Protein AF-U6MZZ9-F1 (afdb_monomer)

Structure (mmCIF, N/CA/C/O backbone):
data_AF-U6MZZ9-F1
#
_entry.id   AF-U6MZZ9-F1
#
loop_
_atom_site.group_PDB
_atom_site.id
_atom_site.type_symbol
_atom_site.label_atom_id
_atom_site.label_alt_id
_atom_site.label_comp_id
_atom_site.label_asym_id
_atom_site.label_entity_id
_atom_site.label_seq_id
_atom_site.pdbx_PDB_ins_code
_atom_site.Cartn_x
_atom_site.Cartn_y
_atom_site.Cartn_z
_atom_site.occupancy
_atom_site.B_iso_or_equiv
_atom_site.auth_seq_id
_atom_site.auth_comp_id
_atom_site.auth_asym_id
_atom_site.au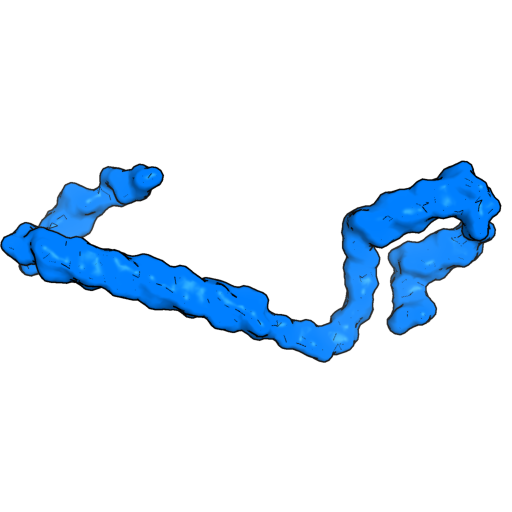th_atom_id
_atom_site.pdbx_PDB_model_num
ATOM 1 N N . MET A 1 1 ? -11.486 13.125 7.742 1.00 34.97 1 MET A N 1
ATOM 2 C CA . MET A 1 1 ? -12.034 12.920 9.102 1.00 34.97 1 MET A CA 1
ATOM 3 C C . MET A 1 1 ? -13.366 12.190 8.954 1.00 34.97 1 MET A C 1
ATOM 5 O O . MET A 1 1 ? -14.303 12.771 8.425 1.00 34.97 1 MET A O 1
ATOM 9 N N . ILE A 1 2 ? -13.420 10.893 9.272 1.00 44.09 2 ILE A N 1
ATOM 10 C CA . ILE A 1 2 ? -14.601 10.040 9.046 1.00 44.09 2 ILE A CA 1
ATOM 11 C C . ILE A 1 2 ? -15.591 10.302 10.192 1.00 44.09 2 ILE A C 1
ATOM 13 O O . ILE A 1 2 ? -15.485 9.715 11.261 1.00 44.09 2 ILE A O 1
ATOM 17 N N . PHE A 1 3 ? -16.501 11.259 9.993 1.00 50.88 3 PHE A N 1
ATOM 18 C CA . PHE A 1 3 ? -17.574 11.618 10.938 1.00 50.88 3 PHE A CA 1
ATOM 19 C C . PHE A 1 3 ? -18.902 10.908 10.639 1.00 50.88 3 PHE A C 1
ATOM 21 O O . PHE A 1 3 ? -19.943 11.218 11.219 1.00 50.88 3 PHE A O 1
ATOM 28 N N . THR A 1 4 ? -18.898 9.946 9.724 1.00 54.69 4 THR A N 1
ATOM 29 C CA . THR A 1 4 ? -20.089 9.202 9.343 1.00 54.69 4 THR A CA 1
ATOM 30 C C . THR A 1 4 ? -20.263 8.012 10.286 1.00 54.69 4 THR A C 1
ATOM 32 O O . THR A 1 4 ? -19.449 7.099 10.313 1.00 54.69 4 THR A O 1
ATOM 35 N N . SER A 1 5 ? -21.358 8.022 11.056 1.00 59.91 5 SER A N 1
ATOM 36 C CA . SER A 1 5 ? -21.939 6.857 11.753 1.00 59.91 5 SER A CA 1
ATOM 37 C C . SER A 1 5 ? -21.665 6.646 13.254 1.00 59.91 5 SER A C 1
ATOM 39 O O . SER A 1 5 ? -22.054 5.607 13.785 1.00 59.91 5 SER A O 1
ATOM 41 N N . GLN A 1 6 ? -21.142 7.612 14.018 1.00 62.16 6 GLN A N 1
ATOM 42 C CA . GLN A 1 6 ? -21.147 7.452 15.490 1.00 62.16 6 GLN A CA 1
ATOM 43 C C . GLN A 1 6 ? -22.579 7.298 16.033 1.00 62.16 6 GLN A C 1
ATOM 45 O O . GLN A 1 6 ? -22.853 6.421 16.842 1.00 62.16 6 GLN A O 1
ATOM 50 N N . ARG A 1 7 ? -23.534 8.081 15.514 1.00 65.69 7 ARG A N 1
ATOM 51 C CA . ARG A 1 7 ? -24.933 8.069 15.980 1.00 65.69 7 ARG A CA 1
ATOM 52 C C . ARG A 1 7 ? -25.659 6.733 15.747 1.00 65.69 7 ARG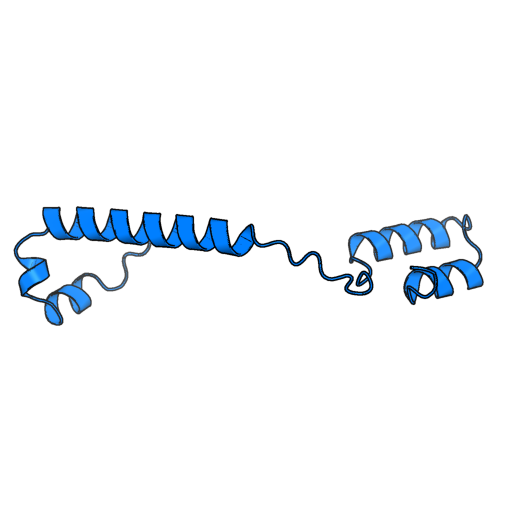 A C 1
ATOM 54 O O . ARG A 1 7 ? -26.487 6.354 16.567 1.00 65.69 7 ARG A O 1
ATOM 61 N N . VAL A 1 8 ? -25.350 6.023 14.659 1.00 68.44 8 VAL A N 1
ATOM 62 C CA . VAL A 1 8 ? -25.924 4.696 14.358 1.00 68.44 8 VAL A CA 1
ATOM 63 C C . VAL A 1 8 ? -25.239 3.619 15.196 1.00 68.44 8 VAL A C 1
ATOM 65 O O . VAL A 1 8 ? -25.910 2.753 15.751 1.00 68.44 8 VAL A O 1
ATOM 68 N N . LEU A 1 9 ? -23.920 3.723 15.373 1.00 69.12 9 LEU A N 1
ATOM 69 C CA . LEU A 1 9 ? -23.153 2.801 16.206 1.00 69.12 9 LEU A CA 1
ATOM 70 C C . LEU A 1 9 ? -23.607 2.848 17.675 1.00 69.12 9 LEU A C 1
ATOM 72 O O . LEU A 1 9 ? -23.769 1.805 18.302 1.00 69.12 9 LEU A O 1
ATOM 76 N N . TRP A 1 10 ? -23.896 4.043 18.200 1.00 66.81 10 TRP A N 1
ATOM 77 C CA . TRP A 1 10 ? -24.433 4.220 19.553 1.00 66.81 10 TRP A CA 1
ATOM 78 C C . TRP A 1 10 ? -25.846 3.643 19.728 1.00 66.81 10 TRP A C 1
ATOM 80 O O . TRP A 1 10 ? -26.185 3.220 20.830 1.00 66.81 10 TRP A O 1
ATOM 90 N N . LYS A 1 11 ? -26.660 3.590 18.660 1.00 69.94 11 LYS A N 1
ATOM 91 C CA . LYS A 1 11 ? -27.976 2.926 18.685 1.00 69.94 11 LYS A CA 1
ATOM 92 C C . LYS A 1 11 ? -27.861 1.400 18.682 1.00 69.94 11 LYS A C 1
ATOM 94 O O . LYS A 1 11 ? -28.654 0.745 19.345 1.00 69.94 11 LYS A O 1
ATOM 99 N N . LEU A 1 12 ? -26.889 0.848 17.956 1.00 73.00 12 LEU A N 1
ATOM 100 C CA . LEU A 1 12 ? -26.645 -0.599 17.896 1.00 73.00 12 LEU A CA 1
ATOM 101 C C . LEU A 1 12 ? -25.953 -1.125 19.162 1.00 73.00 12 LEU A C 1
ATOM 103 O O . LEU A 1 12 ? -26.230 -2.238 19.599 1.00 73.00 12 LEU A O 1
ATOM 107 N N . PHE A 1 13 ? -25.090 -0.315 19.781 1.00 71.25 13 PHE A N 1
ATOM 108 C CA . PHE A 1 13 ? -24.319 -0.695 20.965 1.00 71.25 13 PHE A CA 1
ATOM 109 C C . PHE A 1 13 ? -24.472 0.336 22.098 1.00 71.25 13 PHE A C 1
ATOM 111 O O . PHE A 1 13 ? -23.529 1.072 22.409 1.00 71.25 13 PHE A O 1
ATOM 118 N N . PRO A 1 14 ? -25.636 0.383 22.774 1.00 67.19 14 PRO A N 1
ATOM 119 C CA . PRO A 1 14 ? -25.924 1.386 23.804 1.00 67.19 14 PRO A CA 1
ATOM 120 C C . PRO A 1 14 ? -24.999 1.284 25.028 1.00 67.19 14 PRO A C 1
ATOM 122 O O . PRO A 1 14 ? -24.691 2.294 25.655 1.00 67.19 14 PRO A O 1
ATOM 125 N N . ARG A 1 15 ? -24.479 0.086 25.335 1.00 66.88 15 ARG A N 1
ATOM 126 C CA . ARG A 1 15 ? -23.505 -0.126 26.425 1.00 66.88 15 ARG A CA 1
ATOM 127 C C . ARG A 1 15 ? -22.150 0.532 26.159 1.00 66.88 15 ARG A C 1
ATOM 129 O O . ARG A 1 15 ? -21.476 0.935 27.097 1.00 66.88 15 ARG A O 1
ATOM 136 N N . LEU A 1 16 ? -21.755 0.672 24.891 1.00 63.78 16 LEU A N 1
ATOM 137 C CA . LEU A 1 16 ? -20.532 1.392 24.533 1.00 63.78 16 LEU A CA 1
ATOM 138 C C . LEU A 1 16 ? -20.727 2.912 24.674 1.00 63.78 16 LEU A C 1
ATOM 140 O O . LEU A 1 16 ? -19.769 3.620 24.974 1.00 63.78 16 LEU A O 1
ATOM 144 N N . ALA A 1 17 ? -21.958 3.406 24.486 1.00 62.84 17 ALA A N 1
ATOM 145 C CA . ALA A 1 17 ? -22.310 4.831 24.538 1.00 62.84 17 ALA A CA 1
ATOM 146 C C . ALA A 1 17 ? -22.264 5.444 25.934 1.00 62.84 17 ALA A C 1
ATOM 148 O O . ALA A 1 17 ? -22.077 6.657 26.058 1.00 62.84 17 ALA A O 1
ATOM 149 N N . GLN A 1 18 ? -22.417 4.615 26.967 1.00 70.75 18 GLN A N 1
ATOM 150 C CA . GLN A 1 18 ? -22.339 5.061 28.355 1.00 70.75 18 GLN A CA 1
ATOM 151 C C . GLN A 1 18 ? -20.942 5.579 28.708 1.00 70.75 18 GLN A C 1
ATOM 153 O O . GLN A 1 18 ? -20.835 6.520 29.487 1.00 70.75 18 GLN A O 1
ATOM 158 N N . ASP A 1 19 ? -19.890 5.037 28.083 1.00 75.12 19 ASP A N 1
ATOM 159 C CA . ASP A 1 19 ? -18.508 5.300 28.480 1.00 75.12 19 ASP A CA 1
ATOM 160 C C . ASP A 1 19 ? -17.652 5.784 27.296 1.00 75.12 19 ASP A C 1
ATOM 162 O O . ASP A 1 19 ? -16.794 5.087 26.738 1.00 75.12 19 ASP A O 1
ATOM 166 N N . LYS A 1 20 ? -17.916 7.032 26.888 1.00 70.62 20 LYS A N 1
ATOM 167 C CA . LYS A 1 20 ? -17.336 7.670 25.690 1.00 70.62 20 LYS A CA 1
ATOM 168 C C . LYS A 1 20 ? -15.802 7.659 25.682 1.00 70.62 20 LYS A C 1
ATOM 170 O O . LYS A 1 20 ? -15.196 7.479 24.627 1.00 70.62 20 LYS A O 1
ATOM 175 N N . VAL A 1 21 ? -15.170 7.810 26.851 1.00 75.44 21 VAL A N 1
ATOM 176 C CA . VAL A 1 21 ? -13.702 7.823 26.998 1.00 75.44 21 VAL A CA 1
ATOM 177 C C . VAL A 1 21 ? -13.110 6.443 26.718 1.00 75.44 21 VAL A C 1
ATOM 179 O O . VAL A 1 21 ? -12.102 6.322 26.018 1.00 75.44 21 VAL A O 1
ATOM 182 N N . ARG A 1 22 ? -13.756 5.384 27.216 1.00 76.00 22 ARG A N 1
ATOM 183 C CA . ARG A 1 22 ? -13.319 4.003 26.995 1.00 76.00 22 ARG A CA 1
ATOM 184 C C . ARG A 1 22 ? -13.484 3.600 25.531 1.00 76.00 22 ARG A C 1
ATOM 186 O O . ARG A 1 22 ? -12.584 2.977 24.970 1.00 76.00 22 ARG A O 1
ATOM 193 N N . TRP A 1 23 ? -14.579 4.019 24.895 1.00 78.81 23 TRP A N 1
ATOM 194 C CA . TRP A 1 23 ? -14.806 3.783 23.468 1.00 78.81 23 TRP A CA 1
ATOM 195 C C . TRP A 1 23 ? -13.778 4.501 22.585 1.00 78.81 23 TRP A C 1
ATOM 197 O O . TRP A 1 23 ? -13.234 3.891 21.669 1.00 78.81 23 TRP A O 1
ATOM 207 N N . MET A 1 24 ? -13.438 5.757 22.894 1.00 79.44 24 MET A N 1
ATOM 208 C CA . MET A 1 24 ? -12.424 6.497 22.137 1.00 79.44 24 MET A CA 1
ATOM 209 C C . MET A 1 24 ? -11.041 5.837 22.229 1.00 79.44 24 MET A C 1
ATOM 211 O O . MET A 1 24 ? -10.354 5.717 21.217 1.00 79.44 24 MET A O 1
ATOM 215 N N . ARG A 1 25 ? -10.655 5.329 23.410 1.00 82.50 25 ARG A N 1
ATOM 216 C CA . ARG A 1 25 ? -9.406 4.562 23.572 1.00 82.50 25 ARG A CA 1
ATOM 217 C C . ARG A 1 25 ? -9.410 3.274 22.748 1.00 82.50 25 ARG A C 1
ATOM 219 O O . ARG A 1 25 ? -8.429 2.994 22.065 1.00 82.50 25 ARG A O 1
ATOM 226 N N . LEU A 1 26 ? -10.510 2.520 22.779 1.00 82.75 26 LEU A N 1
ATOM 227 C CA . LEU A 1 26 ? -10.668 1.294 21.990 1.00 82.75 26 LEU A CA 1
ATOM 228 C C . LEU A 1 26 ? -10.621 1.571 20.485 1.00 82.75 26 LEU A C 1
ATOM 230 O O . LEU A 1 26 ? -9.964 0.836 19.754 1.00 82.75 26 LEU A O 1
ATOM 234 N N . TYR A 1 27 ? -11.264 2.647 20.031 1.00 82.69 27 TYR A N 1
ATOM 235 C CA . TYR A 1 27 ? -11.241 3.058 18.631 1.00 82.69 27 TYR A CA 1
ATOM 236 C C . TYR A 1 27 ? -9.821 3.409 18.172 1.00 82.69 27 TYR A C 1
ATOM 238 O O . TYR A 1 27 ? -9.363 2.878 17.162 1.00 82.69 27 TYR A O 1
ATOM 246 N N . CYS A 1 28 ? -9.091 4.223 18.945 1.00 82.69 28 CYS A N 1
ATOM 247 C CA . CYS A 1 28 ? -7.699 4.554 18.638 1.00 82.69 28 CYS A CA 1
ATOM 248 C C . CYS A 1 28 ? -6.820 3.296 18.562 1.00 82.69 28 CYS A C 1
ATOM 250 O O . CYS A 1 28 ? -6.073 3.126 17.597 1.00 82.69 28 CYS A O 1
ATOM 252 N N . MET A 1 29 ? -6.952 2.384 19.530 1.00 86.19 29 MET A N 1
ATOM 253 C CA . MET A 1 29 ? -6.203 1.122 19.545 1.00 86.19 29 MET A CA 1
ATOM 254 C C . MET A 1 29 ? -6.543 0.234 18.343 1.00 86.19 29 MET A C 1
ATOM 256 O O . MET A 1 29 ? -5.639 -0.307 17.713 1.00 86.19 29 MET A O 1
ATOM 260 N N . ALA A 1 30 ? -7.820 0.135 17.970 1.00 86.94 30 ALA A N 1
ATOM 261 C CA . ALA A 1 30 ? -8.249 -0.633 16.805 1.00 86.94 30 ALA A CA 1
ATOM 262 C C . ALA A 1 30 ? -7.697 -0.049 15.496 1.00 86.94 30 ALA A C 1
ATOM 264 O O . ALA A 1 30 ? -7.184 -0.792 14.661 1.00 86.94 30 ALA A O 1
ATOM 265 N N . THR A 1 31 ? -7.738 1.278 15.326 1.00 86.19 31 THR A N 1
ATOM 266 C CA . THR A 1 31 ? -7.165 1.929 14.136 1.00 86.19 31 THR A CA 1
ATOM 267 C C . THR A 1 31 ? -5.652 1.760 14.051 1.00 86.19 31 THR A C 1
ATOM 269 O O . THR A 1 31 ? -5.126 1.525 12.966 1.00 86.19 31 THR A O 1
ATOM 272 N N . PHE A 1 32 ? -4.954 1.817 15.188 1.00 88.62 32 PHE A N 1
ATOM 273 C CA . PHE A 1 32 ? -3.515 1.589 15.237 1.00 88.62 32 PHE A CA 1
ATOM 274 C C . PHE A 1 32 ? -3.167 0.130 14.924 1.00 88.62 32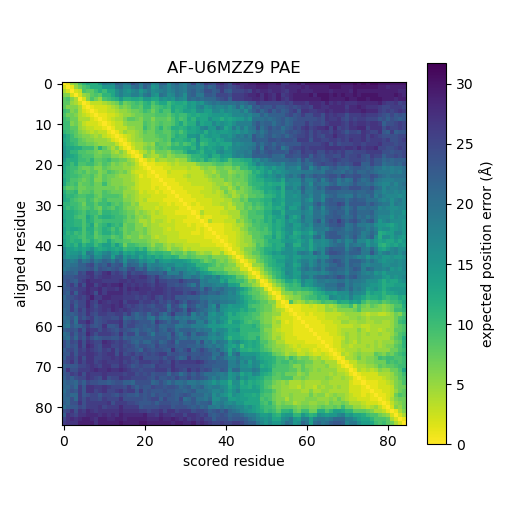 PHE A C 1
ATOM 276 O O . PHE A 1 32 ? -2.275 -0.126 14.121 1.00 88.62 32 PHE A O 1
ATOM 283 N N . GLY A 1 33 ? -3.919 -0.823 15.484 1.00 90.25 33 GLY A N 1
ATOM 284 C CA . GLY A 1 33 ? -3.762 -2.248 15.196 1.00 90.25 33 GLY A CA 1
A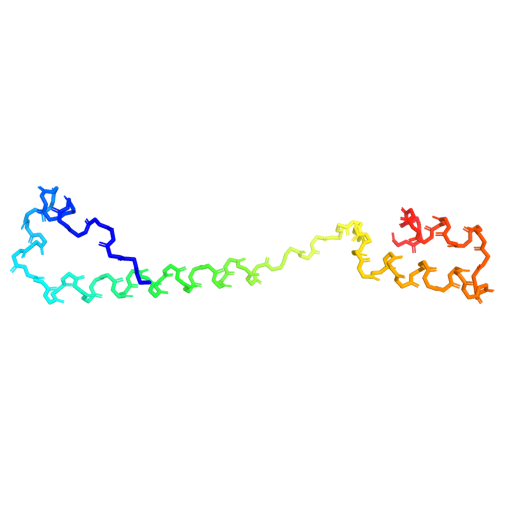TOM 285 C C . GLY A 1 33 ? -4.002 -2.582 13.723 1.00 90.25 33 GLY A C 1
ATOM 286 O O . GLY A 1 33 ? -3.200 -3.289 13.121 1.00 90.25 33 GLY A O 1
ATOM 287 N N . LEU A 1 34 ? -5.051 -2.017 13.114 1.00 88.56 34 LEU A N 1
ATOM 288 C CA . LEU A 1 34 ? -5.312 -2.162 11.678 1.00 88.56 34 LEU A CA 1
ATOM 289 C C . LEU A 1 34 ? -4.200 -1.542 10.825 1.00 88.56 34 LEU A C 1
ATOM 291 O O . LEU A 1 34 ? -3.785 -2.147 9.840 1.00 88.56 34 LEU A O 1
ATOM 295 N N . GLY A 1 35 ? -3.688 -0.372 11.215 1.00 88.19 35 GLY A N 1
ATOM 296 C CA . GLY A 1 35 ? -2.547 0.255 10.549 1.00 88.19 35 GLY A CA 1
ATOM 297 C C . GLY A 1 35 ? -1.289 -0.614 10.613 1.00 88.19 35 GLY A C 1
ATOM 298 O O . GLY A 1 35 ? -0.658 -0.859 9.588 1.00 88.19 35 GLY A O 1
ATOM 299 N N . ALA A 1 36 ? -0.963 -1.147 11.792 1.00 88.25 36 ALA A N 1
ATOM 300 C CA . ALA A 1 36 ? 0.175 -2.043 11.979 1.00 88.25 36 ALA A CA 1
ATOM 301 C C . ALA A 1 36 ? 0.028 -3.340 11.168 1.00 88.25 36 ALA A C 1
ATOM 303 O O . ALA A 1 36 ? 0.975 -3.743 10.496 1.00 88.25 36 ALA A O 1
ATOM 304 N N . A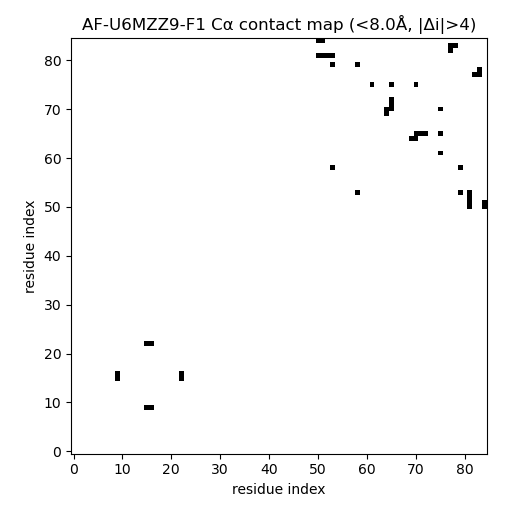LA A 1 37 ? -1.161 -3.950 11.166 1.00 86.38 37 ALA A N 1
ATOM 305 C CA . ALA A 1 37 ? -1.450 -5.146 10.377 1.00 86.38 37 ALA A CA 1
ATOM 306 C C . ALA A 1 37 ? -1.349 -4.894 8.862 1.00 86.38 37 ALA A C 1
ATOM 308 O O . ALA A 1 37 ? -0.847 -5.735 8.121 1.00 86.38 37 ALA A O 1
ATOM 309 N N . ALA A 1 38 ? -1.784 -3.723 8.389 1.00 85.38 38 ALA A N 1
ATOM 310 C CA . ALA A 1 38 ? -1.637 -3.349 6.985 1.00 85.38 38 ALA A CA 1
ATOM 311 C C . ALA A 1 38 ? -0.159 -3.183 6.599 1.00 85.38 38 ALA A C 1
ATOM 313 O O . ALA A 1 38 ? 0.256 -3.640 5.535 1.00 85.38 38 ALA A O 1
ATOM 314 N N . CYS A 1 39 ? 0.647 -2.579 7.477 1.00 83.88 39 CYS A N 1
ATOM 315 C CA . CYS A 1 39 ? 2.087 -2.437 7.270 1.00 83.88 39 CYS A CA 1
ATOM 316 C C . CYS A 1 39 ? 2.812 -3.790 7.253 1.00 83.88 39 CYS A C 1
ATOM 318 O O . CYS A 1 39 ? 3.671 -4.001 6.399 1.00 83.88 39 CYS A O 1
ATOM 320 N N . THR A 1 40 ? 2.476 -4.717 8.156 1.00 84.56 40 THR A N 1
ATOM 321 C CA . THR A 1 40 ? 3.101 -6.050 8.172 1.00 84.56 40 THR A CA 1
ATOM 322 C C . THR A 1 40 ? 2.703 -6.876 6.956 1.00 84.56 40 THR A C 1
ATOM 324 O O . THR A 1 40 ? 3.556 -7.549 6.383 1.00 84.56 40 THR A O 1
ATOM 327 N N . TRP A 1 41 ? 1.448 -6.781 6.515 1.00 80.19 41 TRP A N 1
ATOM 328 C CA . TRP A 1 41 ? 0.987 -7.449 5.301 1.00 80.19 41 TRP A CA 1
ATOM 329 C C . TRP A 1 41 ? 1.644 -6.873 4.040 1.00 80.19 41 TRP A C 1
ATOM 331 O O . TRP A 1 41 ? 2.120 -7.625 3.198 1.00 80.19 41 TRP A O 1
ATOM 341 N N . ALA A 1 42 ? 1.772 -5.547 3.937 1.00 77.94 42 ALA A N 1
ATOM 342 C CA . ALA A 1 42 ? 2.491 -4.905 2.833 1.00 77.94 42 ALA A CA 1
ATOM 343 C 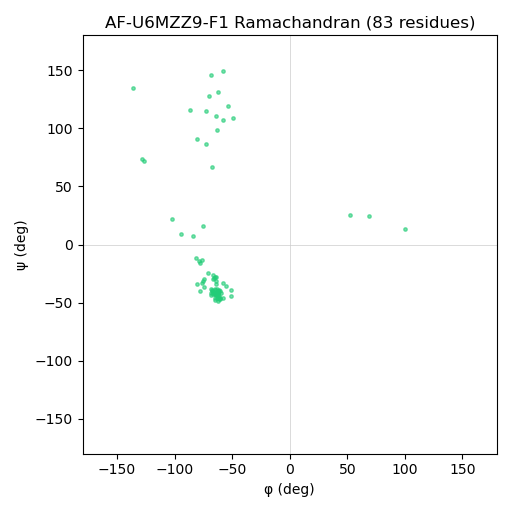C . ALA A 1 42 ? 3.998 -5.231 2.826 1.00 77.94 42 ALA A C 1
ATOM 345 O O . ALA A 1 42 ? 4.630 -5.231 1.770 1.00 77.94 42 ALA A O 1
ATOM 346 N N . GLY A 1 43 ? 4.575 -5.502 4.000 1.00 72.94 43 GLY A N 1
ATOM 347 C CA . GLY A 1 43 ? 5.966 -5.917 4.161 1.00 72.94 43 GLY A CA 1
ATOM 348 C C . GLY A 1 43 ? 6.241 -7.377 3.787 1.00 72.94 43 GLY A C 1
ATOM 349 O O . GLY A 1 43 ? 7.407 -7.733 3.619 1.00 72.94 43 GLY A O 1
ATOM 350 N N . GLN A 1 44 ? 5.213 -8.220 3.622 1.00 75.62 44 GLN A N 1
ATOM 351 C CA . GLN A 1 44 ? 5.382 -9.574 3.092 1.00 75.62 44 GLN A CA 1
ATOM 352 C C . GLN A 1 44 ? 5.675 -9.496 1.591 1.00 75.62 44 GLN A C 1
ATOM 354 O O . GLN A 1 44 ? 4.786 -9.546 0.744 1.00 75.62 44 GLN A O 1
ATOM 359 N N . GLN A 1 45 ? 6.953 -9.332 1.257 1.00 63.31 45 GLN A N 1
ATOM 360 C CA . GLN A 1 45 ? 7.411 -9.415 -0.120 1.00 63.31 45 GLN A CA 1
ATOM 361 C C . GLN A 1 45 ? 7.390 -10.878 -0.566 1.00 63.31 45 GLN A C 1
ATOM 363 O O . GLN A 1 45 ? 8.141 -11.713 -0.065 1.00 63.31 45 GLN A O 1
ATOM 368 N N . ASP A 1 46 ? 6.526 -11.184 -1.531 1.00 63.81 46 ASP A N 1
ATOM 369 C CA .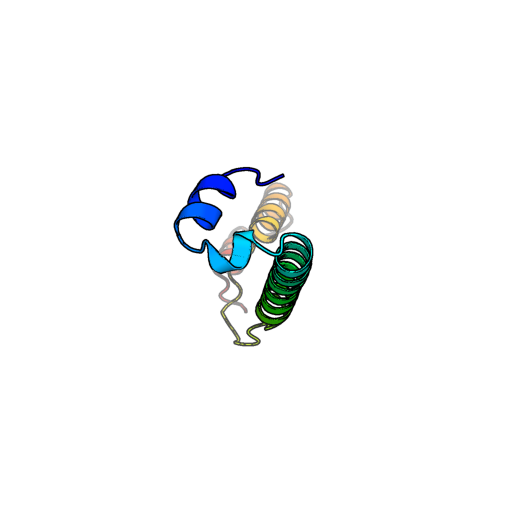 ASP A 1 46 ? 6.581 -12.434 -2.282 1.00 63.81 46 ASP A CA 1
ATOM 370 C C . ASP A 1 46 ? 7.909 -12.491 -3.060 1.00 63.81 46 ASP A C 1
ATOM 372 O O . ASP A 1 46 ? 8.011 -11.951 -4.162 1.00 63.81 46 ASP A O 1
ATOM 376 N N . TYR A 1 47 ? 8.914 -13.192 -2.528 1.00 61.69 47 TYR A N 1
ATOM 377 C CA . TYR A 1 47 ? 10.175 -13.507 -3.227 1.00 61.69 47 TYR A CA 1
ATOM 378 C C . TYR A 1 47 ? 10.023 -14.620 -4.279 1.00 61.69 47 TYR A C 1
ATOM 380 O O . TYR A 1 47 ? 11.002 -15.213 -4.725 1.00 61.69 47 TYR A O 1
ATOM 388 N N . SER A 1 48 ? 8.790 -14.934 -4.678 1.00 65.88 48 SER A N 1
ATOM 389 C CA . SER A 1 48 ? 8.536 -15.837 -5.795 1.00 65.88 48 SER A CA 1
ATOM 390 C C . SER A 1 48 ? 9.124 -15.223 -7.066 1.00 65.88 48 SER A C 1
ATOM 392 O O . SER A 1 48 ? 8.872 -14.050 -7.356 1.00 65.88 48 SER A O 1
ATOM 394 N N . SER A 1 49 ? 9.894 -16.008 -7.825 1.00 58.81 49 SER A N 1
ATOM 395 C CA . SER A 1 49 ? 10.442 -15.646 -9.137 1.00 58.81 49 SER A CA 1
ATOM 396 C C . SER A 1 49 ? 9.318 -15.517 -10.170 1.00 58.81 49 SER A C 1
ATOM 398 O O . SER A 1 49 ? 9.174 -16.305 -11.101 1.00 58.81 49 SER A O 1
ATOM 400 N N . LYS A 1 50 ? 8.457 -14.516 -9.988 1.00 61.16 50 LYS A N 1
ATOM 401 C CA . LYS A 1 50 ? 7.465 -14.133 -10.984 1.00 61.16 50 LYS A CA 1
ATOM 402 C C . LYS A 1 50 ? 8.252 -13.511 -12.142 1.00 61.16 50 LYS A C 1
ATOM 404 O O . LYS A 1 50 ? 9.047 -12.603 -11.877 1.00 61.16 50 LYS A O 1
ATOM 409 N N . PRO A 1 51 ? 8.060 -13.962 -13.397 1.00 59.41 51 PRO A N 1
ATOM 410 C CA . PRO A 1 51 ? 8.714 -13.344 -14.543 1.00 59.41 51 PRO A CA 1
ATOM 411 C C . PRO A 1 51 ? 8.398 -11.856 -14.491 1.00 59.41 51 PRO A C 1
ATOM 413 O O . PRO A 1 51 ? 7.225 -11.472 -14.407 1.00 59.41 51 PRO A O 1
ATOM 416 N N . SER A 1 52 ? 9.443 -11.032 -14.388 1.00 58.75 52 SER A N 1
ATOM 417 C CA . SER A 1 52 ? 9.280 -9.628 -14.029 1.00 58.75 52 SER A CA 1
ATOM 418 C C . SER A 1 52 ? 8.361 -8.959 -15.050 1.00 58.75 52 SER A C 1
ATOM 420 O O . SER A 1 52 ? 8.690 -8.765 -16.221 1.00 58.75 52 SER A O 1
ATOM 422 N N . ARG A 1 53 ? 7.130 -8.660 -14.628 1.00 60.28 53 ARG A N 1
ATOM 423 C CA . ARG A 1 53 ? 6.185 -7.951 -15.481 1.00 60.28 53 ARG A CA 1
ATOM 424 C C . ARG A 1 53 ? 6.799 -6.583 -15.722 1.00 60.28 53 ARG A C 1
ATOM 426 O O . ARG A 1 53 ? 6.892 -5.787 -14.794 1.00 60.28 53 ARG A O 1
ATOM 433 N N . THR A 1 54 ? 7.235 -6.333 -16.954 1.00 65.56 54 THR A N 1
ATOM 434 C CA . THR A 1 54 ? 7.936 -5.102 -17.328 1.00 65.56 54 THR A CA 1
ATOM 435 C C . THR A 1 54 ? 7.168 -3.872 -16.836 1.00 65.56 54 THR A C 1
ATOM 437 O O . THR A 1 54 ? 6.080 -3.562 -17.332 1.00 65.56 54 THR A O 1
ATOM 440 N N . THR A 1 55 ? 7.719 -3.191 -15.828 1.00 73.06 55 THR A N 1
ATOM 441 C CA . THR A 1 55 ? 7.112 -2.017 -15.188 1.00 73.06 55 THR A CA 1
ATOM 442 C C . THR A 1 55 ? 6.867 -0.914 -16.217 1.00 73.06 55 THR A C 1
ATOM 4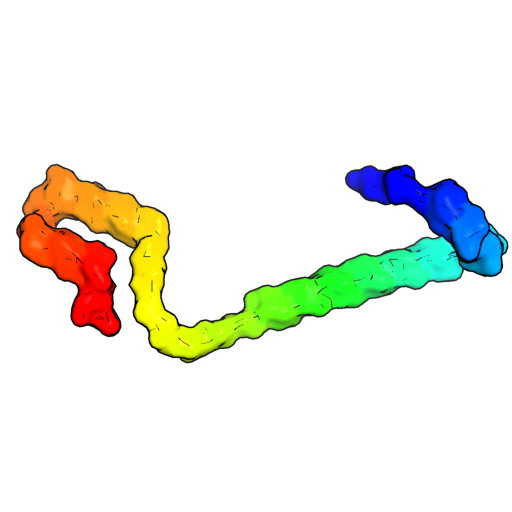44 O O . THR A 1 55 ? 7.621 -0.768 -17.181 1.00 73.06 55 THR A O 1
ATOM 447 N N . PHE A 1 56 ? 5.832 -0.093 -16.014 1.00 75.50 56 PHE A N 1
ATOM 448 C CA . PHE A 1 56 ? 5.497 1.019 -16.914 1.00 75.50 56 PHE A CA 1
ATOM 449 C C . PHE A 1 56 ? 6.704 1.930 -17.205 1.00 75.50 56 PHE A C 1
ATOM 451 O O . PHE A 1 56 ? 6.992 2.226 -18.365 1.00 75.50 56 PHE A O 1
ATOM 458 N N . PHE A 1 57 ? 7.474 2.276 -16.169 1.00 78.50 57 PHE A N 1
ATOM 459 C CA . PHE A 1 57 ? 8.701 3.066 -16.296 1.00 78.50 57 PHE A CA 1
ATOM 460 C C . PHE A 1 57 ? 9.772 2.381 -17.154 1.00 78.50 57 PHE A C 1
ATOM 462 O O . PHE A 1 57 ? 10.407 3.037 -17.977 1.00 78.50 57 PHE A O 1
ATOM 469 N N . TYR A 1 58 ? 9.926 1.059 -17.032 1.00 78.56 58 TYR A N 1
ATOM 470 C CA . TYR A 1 58 ? 10.864 0.287 -17.849 1.00 78.56 58 TYR A CA 1
ATOM 471 C C . TYR A 1 58 ? 10.464 0.312 -19.331 1.00 78.56 58 TYR A C 1
ATOM 473 O O . TYR A 1 58 ? 11.293 0.572 -20.201 1.00 78.56 58 TYR A O 1
ATOM 481 N N . ARG A 1 59 ? 9.167 0.170 -19.635 1.00 79.69 59 ARG A N 1
ATOM 482 C CA . ARG A 1 59 ? 8.646 0.289 -21.011 1.00 79.69 59 ARG A CA 1
ATOM 483 C C . ARG A 1 59 ? 8.859 1.685 -21.591 1.00 79.69 59 ARG A C 1
ATOM 485 O O . ARG A 1 59 ? 9.195 1.817 -22.767 1.00 79.69 59 ARG A O 1
ATOM 492 N N . GLN A 1 60 ? 8.660 2.727 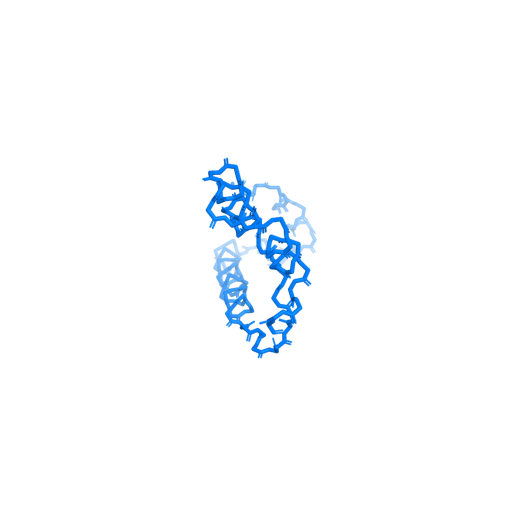-20.786 1.00 83.38 60 GLN A N 1
ATOM 493 C CA . GLN A 1 60 ? 8.866 4.111 -21.213 1.00 83.38 60 GLN A CA 1
ATOM 494 C C . GLN A 1 60 ? 10.350 4.407 -21.469 1.00 83.38 60 GLN A C 1
ATOM 496 O O . GLN A 1 60 ? 10.683 5.051 -22.464 1.00 83.38 60 GLN A O 1
ATOM 501 N N . HIS A 1 61 ? 11.240 3.869 -20.632 1.00 83.19 61 HIS A N 1
ATOM 502 C CA . HIS A 1 61 ? 12.683 3.958 -20.832 1.00 83.19 61 HIS A CA 1
ATOM 503 C C . HIS A 1 61 ? 13.129 3.246 -22.117 1.00 83.19 61 HIS A C 1
ATOM 505 O O . HIS A 1 61 ? 13.840 3.836 -22.933 1.00 83.19 61 HIS A O 1
ATOM 511 N N . LEU A 1 62 ? 12.634 2.028 -22.366 1.00 80.88 62 LEU A N 1
ATOM 512 C CA . LEU A 1 62 ? 12.903 1.300 -23.609 1.00 80.88 62 LEU A CA 1
ATOM 513 C C . LEU A 1 62 ? 12.391 2.055 -24.846 1.00 80.88 62 LEU A C 1
ATOM 515 O O . LEU A 1 62 ? 13.090 2.109 -25.855 1.00 80.88 62 LEU A O 1
ATOM 519 N N . LYS A 1 63 ? 11.212 2.692 -24.775 1.00 83.56 63 LYS A N 1
ATOM 520 C CA . LYS A 1 63 ? 10.694 3.547 -25.863 1.00 83.56 63 LYS A CA 1
ATOM 521 C C . LYS A 1 63 ? 11.601 4.746 -26.141 1.00 83.56 63 LYS A C 1
ATOM 523 O O . LYS A 1 63 ? 11.811 5.093 -27.300 1.00 83.56 63 LYS A O 1
ATOM 528 N N . ALA A 1 64 ? 12.149 5.377 -25.103 1.00 84.75 64 ALA A N 1
ATOM 529 C CA . ALA A 1 64 ? 13.084 6.487 -25.269 1.00 84.75 64 ALA A CA 1
ATOM 530 C C . ALA A 1 64 ? 14.404 6.028 -25.916 1.00 84.75 64 ALA A C 1
ATOM 532 O O . ALA A 1 64 ? 14.920 6.696 -26.811 1.00 84.75 64 ALA A O 1
ATOM 533 N N . LEU A 1 65 ? 14.926 4.866 -25.512 1.00 81.19 65 LEU A N 1
ATOM 534 C CA . LEU A 1 65 ? 16.131 4.266 -26.095 1.00 81.19 65 LEU A CA 1
ATOM 535 C C . LEU A 1 65 ? 15.943 3.872 -27.565 1.00 81.19 65 LEU A C 1
ATOM 537 O O . LEU A 1 65 ? 16.842 4.097 -28.378 1.00 81.19 65 LEU A O 1
ATOM 541 N N . HIS A 1 66 ? 14.766 3.340 -27.899 1.00 82.38 66 HIS A N 1
ATOM 542 C CA . HIS A 1 66 ? 14.368 3.010 -29.266 1.00 82.38 66 HIS A CA 1
ATOM 543 C C . HIS A 1 66 ? 14.250 4.263 -30.141 1.00 82.38 66 HIS A C 1
ATOM 545 O O . HIS A 1 66 ? 14.883 4.346 -31.191 1.00 82.38 66 HIS A O 1
ATOM 551 N N . LYS A 1 67 ? 13.562 5.304 -29.650 1.00 84.50 67 LYS A N 1
ATOM 552 C CA . LYS A 1 67 ? 13.443 6.598 -30.342 1.00 84.50 67 LYS A CA 1
ATOM 553 C C . LYS A 1 67 ? 14.806 7.247 -30.618 1.00 84.50 67 LYS A C 1
ATOM 555 O O . LYS A 1 67 ? 14.986 7.882 -31.652 1.00 84.50 67 LYS A O 1
ATOM 560 N N . ASN A 1 68 ? 15.772 7.045 -29.724 1.00 85.81 68 ASN A N 1
ATOM 561 C CA . ASN A 1 68 ? 17.140 7.547 -29.860 1.00 85.81 68 ASN A CA 1
ATOM 562 C C . ASN A 1 68 ? 18.053 6.643 -30.716 1.00 85.81 68 ASN A C 1
ATOM 564 O O . ASN A 1 68 ? 19.259 6.882 -30.750 1.00 85.81 68 ASN A O 1
ATOM 568 N N . LYS A 1 69 ? 17.512 5.600 -31.372 1.00 81.56 69 LYS A N 1
ATOM 569 C CA . LYS A 1 69 ? 18.240 4.616 -32.200 1.00 81.56 69 LYS A CA 1
ATOM 570 C C . LYS A 1 69 ? 19.436 3.952 -31.500 1.00 81.56 69 LYS A C 1
ATOM 572 O O . LYS A 1 69 ? 20.359 3.477 -32.153 1.00 81.56 69 LYS A O 1
ATOM 577 N N . LYS A 1 70 ? 19.425 3.888 -30.164 1.00 78.19 70 LYS A N 1
ATOM 578 C CA . LYS A 1 70 ? 20.488 3.230 -29.380 1.00 78.19 70 LYS A CA 1
ATOM 579 C C . LYS A 1 70 ? 20.322 1.708 -29.313 1.00 78.19 70 LYS A C 1
ATOM 581 O O . LYS A 1 70 ? 21.220 1.020 -28.838 1.00 78.19 70 LYS A O 1
ATOM 586 N N . ILE A 1 71 ? 19.169 1.186 -29.738 1.00 80.19 71 ILE A N 1
ATOM 587 C CA . ILE A 1 71 ? 18.801 -0.232 -29.678 1.00 80.19 71 ILE A CA 1
ATOM 588 C C . ILE A 1 71 ? 18.146 -0.623 -31.009 1.00 80.19 71 ILE A C 1
ATOM 590 O O . ILE A 1 71 ? 17.287 0.106 -31.498 1.00 80.19 71 ILE A O 1
ATOM 594 N N . THR A 1 72 ? 18.540 -1.770 -31.565 1.00 81.12 72 THR A N 1
ATOM 595 C CA . THR A 1 72 ? 17.930 -2.384 -32.757 1.00 81.12 72 THR A CA 1
ATOM 596 C C . THR A 1 72 ? 16.512 -2.878 -32.461 1.00 81.12 72 THR A C 1
ATOM 598 O O . THR A 1 72 ? 16.253 -3.374 -31.362 1.00 81.12 72 THR A O 1
ATOM 601 N N . ASP A 1 73 ? 15.609 -2.811 -33.441 1.00 78.62 73 ASP A N 1
ATOM 602 C CA . ASP A 1 73 ? 14.200 -3.227 -33.310 1.00 78.62 73 ASP A CA 1
ATOM 603 C C . ASP A 1 73 ? 14.038 -4.640 -32.721 1.00 78.62 73 ASP A C 1
ATOM 605 O O . ASP A 1 73 ? 13.205 -4.870 -31.843 1.00 78.62 73 ASP A O 1
ATOM 609 N N . GLU A 1 74 ? 14.910 -5.570 -33.115 1.00 76.50 74 GLU A N 1
ATOM 610 C CA . GLU A 1 74 ? 14.934 -6.951 -32.614 1.00 76.50 74 GLU A CA 1
ATOM 611 C C . GLU A 1 74 ? 15.213 -7.032 -31.107 1.00 76.50 74 GLU A C 1
ATOM 613 O O . GLU A 1 74 ? 14.588 -7.801 -30.374 1.00 76.50 74 GLU A O 1
ATOM 618 N N . LYS A 1 75 ? 16.137 -6.197 -30.624 1.00 76.19 75 LYS A N 1
ATOM 619 C CA . LYS A 1 75 ? 16.531 -6.144 -29.214 1.00 76.19 75 LYS A CA 1
ATOM 620 C C . LYS A 1 75 ? 15.463 -5.443 -28.372 1.00 76.19 75 LYS A C 1
ATOM 622 O O . LYS A 1 75 ? 15.250 -5.824 -27.226 1.00 76.19 75 LYS A O 1
ATOM 627 N N . TYR A 1 76 ? 14.740 -4.478 -28.945 1.00 76.56 76 TYR A N 1
ATOM 628 C CA . TYR A 1 76 ? 13.573 -3.869 -28.304 1.00 76.56 76 TYR A CA 1
ATOM 629 C C . TYR A 1 76 ? 12.438 -4.885 -28.114 1.00 76.56 76 TYR A C 1
ATOM 631 O O . TYR A 1 76 ? 11.902 -4.987 -27.010 1.00 76.56 76 TYR A O 1
ATOM 639 N N . ALA A 1 77 ? 12.117 -5.673 -29.147 1.00 76.06 77 ALA A N 1
ATOM 640 C CA . ALA A 1 77 ? 11.070 -6.692 -29.077 1.00 76.06 77 ALA A CA 1
ATOM 641 C C . ALA A 1 77 ? 11.365 -7.751 -27.999 1.00 76.06 77 ALA A C 1
ATOM 643 O O . ALA A 1 77 ? 10.500 -8.017 -27.164 1.00 76.06 77 ALA A O 1
ATOM 644 N N . ARG A 1 78 ? 12.603 -8.268 -27.944 1.00 74.69 78 ARG A N 1
ATOM 645 C CA . ARG A 1 78 ? 13.030 -9.267 -26.942 1.00 74.69 78 ARG A CA 1
ATOM 646 C C . ARG A 1 78 ? 12.923 -8.763 -25.500 1.00 74.69 78 ARG A C 1
ATOM 648 O O . ARG A 1 78 ? 12.346 -9.445 -24.650 1.00 74.69 78 ARG A O 1
ATOM 655 N N . LEU A 1 79 ? 13.405 -7.544 -25.240 1.00 75.06 79 LEU A N 1
ATOM 656 C CA . LEU A 1 79 ? 13.359 -6.911 -23.913 1.00 75.06 79 LEU A CA 1
ATOM 657 C C . LEU A 1 79 ? 11.928 -6.585 -23.457 1.00 75.06 79 LEU A C 1
ATOM 659 O O . LEU A 1 79 ? 11.655 -6.517 -22.259 1.00 75.06 79 LEU A O 1
ATOM 663 N N . LEU A 1 80 ? 11.000 -6.390 -24.396 1.00 73.06 80 LEU A N 1
ATOM 664 C CA . LEU A 1 80 ? 9.594 -6.119 -24.094 1.00 73.06 80 LEU A CA 1
ATOM 665 C C . LEU A 1 80 ? 8.821 -7.402 -23.763 1.00 73.06 80 LEU A C 1
ATOM 667 O O . LEU A 1 80 ? 7.941 -7.374 -22.898 1.00 73.06 80 LEU A O 1
ATOM 671 N N . THR A 1 81 ? 9.183 -8.512 -24.414 1.00 70.50 81 THR A N 1
ATOM 672 C CA . THR A 1 81 ? 8.625 -9.849 -24.164 1.00 70.50 81 THR A CA 1
ATOM 673 C C . THR A 1 81 ? 9.200 -10.542 -22.926 1.00 70.50 81 THR A C 1
ATOM 675 O O . THR A 1 81 ? 8.606 -11.506 -22.462 1.00 70.50 81 THR A O 1
ATOM 678 N N . GLY A 1 82 ? 10.308 -10.043 -22.364 1.00 62.84 82 GLY A N 1
ATOM 679 C CA . GLY A 1 82 ? 10.901 -10.581 -21.133 1.00 62.84 82 GLY A CA 1
ATOM 680 C C . GLY A 1 82 ? 11.521 -11.973 -21.290 1.00 62.84 82 GLY A C 1
ATOM 681 O O . GLY A 1 82 ? 11.593 -12.703 -20.317 1.00 62.84 82 GLY A O 1
ATOM 682 N N . VAL A 1 83 ? 11.931 -12.344 -22.509 1.00 57.44 83 VAL A N 1
ATOM 683 C CA . VAL A 1 83 ? 12.422 -13.696 -22.851 1.00 57.44 83 VAL A CA 1
ATOM 684 C C . VAL A 1 83 ? 13.870 -13.939 -22.392 1.00 57.44 83 VAL A C 1
ATOM 686 O O . VAL A 1 83 ? 14.286 -15.084 -22.289 1.00 57.44 83 VAL A O 1
ATOM 689 N N . ASP A 1 84 ? 14.616 -12.882 -22.056 1.00 51.91 84 ASP A N 1
ATOM 690 C CA . ASP A 1 84 ? 16.004 -12.962 -21.566 1.00 51.91 84 ASP A CA 1
ATOM 691 C C . ASP A 1 84 ? 16.121 -12.772 -20.031 1.00 51.91 84 ASP A C 1
ATOM 693 O O . ASP A 1 84 ? 17.179 -12.371 -19.541 1.00 51.91 84 ASP A O 1
ATOM 697 N N . LEU A 1 85 ? 15.040 -13.000 -19.270 1.00 46.84 85 LEU A N 1
ATOM 698 C CA . LEU A 1 85 ? 15.004 -12.904 -17.800 1.00 46.84 85 LEU A CA 1
ATOM 699 C C . LEU A 1 85 ? 14.591 -14.224 -17.149 1.00 46.84 85 LEU A C 1
ATOM 701 O O . LEU A 1 85 ? 13.536 -14.766 -17.545 1.00 46.84 85 LEU A O 1
#

Mean predicted aligned error: 14.98 Å

Nearest PDB structures (foldseek):
  2nn4-assembly1_A  TM=5.777E-01  e=3.435E+00  Bacillus subtilis

pLDDT: mean 73.29, std 11.32, range [34.97, 90.25]

Solvent-accessible surface area (backbone atoms only — not comparable to full-atom values): 5286 Å² total; per-residue (Å²): 132,92,80,81,52,64,74,57,50,38,69,77,38,53,79,55,56,77,41,59,70,60,45,50,53,52,50,53,51,50,53,49,51,51,51,51,52,51,53,55,57,70,64,61,72,78,82,66,89,62,77,74,74,79,46,73,68,56,54,52,52,51,51,53,39,44,78,68,66,77,47,56,72,70,59,51,53,43,68,71,71,46,77,90,109

Secondary structure (DSSP, 8-state):
---SSHHHHHHH-HHHHT-HHHHHHHHHHHHHHHHHHHHHHHH------------HHHHHHHHHHHHTT-S-HHHHHHHHHTTT-

Organism: NCBI:txid51315

Radius of gyration: 25.88 Å; Cα contacts (8 Å, |Δi|>4): 24; chains: 1; bounding box: 48×29×62 Å

Foldseek 3Di:
DPPPDPVVVCVVCVVLVVCVPVVVVVVVVVVVVVVVVVVVVVVPDPPPPDLPQQDPVNLVVLVVCVVVVVDDPVRSVCVNVSVVD

Sequence (85 aa):
MIFTSQRVLWKLFPRLAQDKVRWMRLYCMATFGLGAAACTWAGQQDYSSKPSRTTFFYRQHLKALHKNKKITDEKYARLLTGVDL